Protein AF-A0A536W1W8-F1 (afdb_monomer)

Sequence (55 aa):
MIFRALILALLAFAIFGPLLNLLLWAFAERWYFPNKLPLEFGLTYWYRVFQPRGN

Foldseek 3Di:
DVVVVVVVVVVCCVVCVVVVVVVQVCQAPADDPPDPHHPDGHCPVVCVVPVPDDD

Mean predicted aligned error: 4.79 Å

Radius of gyration: 16.68 Å; Cα contacts (8 Å, |Δi|>4): 32; chains: 1; bounding box: 46×27×35 Å

Structure (mmCIF, N/CA/C/O backbone):
data_AF-A0A536W1W8-F1
#
_entry.id   AF-A0A536W1W8-F1
#
loop_
_atom_site.group_PDB
_atom_site.id
_atom_site.type_symbol
_atom_site.label_atom_id
_atom_site.label_alt_id
_atom_site.label_comp_id
_atom_site.label_asym_id
_atom_site.label_entity_id
_atom_site.label_seq_id
_atom_site.pdbx_PDB_ins_code
_atom_site.Cartn_x
_atom_site.Cartn_y
_atom_site.Cartn_z
_atom_site.occupancy
_atom_site.B_iso_or_equiv
_atom_site.auth_seq_id
_atom_site.auth_comp_id
_atom_site.auth_asym_id
_atom_site.auth_atom_id
_atom_site.pdbx_PDB_model_num
ATOM 1 N N . MET A 1 1 ? 14.333 -10.168 -26.406 1.00 84.12 1 MET A N 1
ATOM 2 C CA . MET A 1 1 ? 13.391 -10.555 -25.326 1.00 84.12 1 MET A CA 1
ATOM 3 C C . MET A 1 1 ? 13.198 -9.432 -24.309 1.00 84.12 1 MET A C 1
ATOM 5 O O . MET A 1 1 ? 12.054 -9.097 -24.037 1.00 84.12 1 MET A O 1
ATOM 9 N N . ILE A 1 2 ? 14.273 -8.779 -23.843 1.00 94.88 2 ILE A N 1
ATOM 10 C CA . ILE A 1 2 ? 14.207 -7.696 -22.841 1.00 94.88 2 ILE A CA 1
ATOM 11 C C . ILE A 1 2 ? 13.300 -6.518 -23.245 1.00 94.88 2 ILE A C 1
ATOM 13 O O . ILE A 1 2 ? 12.503 -6.049 -22.446 1.00 94.88 2 ILE A O 1
ATOM 17 N N . PHE A 1 3 ? 13.340 -6.101 -24.514 1.00 96.62 3 PHE A N 1
ATOM 18 C CA . PHE A 1 3 ? 12.541 -4.975 -25.011 1.00 96.62 3 PHE A CA 1
ATOM 19 C C . PHE A 1 3 ? 11.030 -5.238 -24.943 1.00 96.62 3 PHE A C 1
ATOM 21 O O . PHE A 1 3 ? 10.259 -4.378 -24.533 1.00 96.62 3 PHE A O 1
ATOM 28 N N . ARG A 1 4 ? 10.606 -6.463 -25.279 1.00 97.19 4 ARG A N 1
ATOM 29 C CA . ARG A 1 4 ? 9.200 -6.877 -25.162 1.00 97.19 4 ARG A CA 1
ATOM 30 C C . ARG A 1 4 ? 8.755 -6.877 -23.701 1.00 97.19 4 ARG A C 1
ATOM 32 O O . ARG A 1 4 ? 7.681 -6.374 -23.403 1.00 97.19 4 ARG A O 1
ATOM 39 N N . ALA A 1 5 ? 9.595 -7.395 -22.804 1.00 97.12 5 ALA A N 1
ATOM 40 C CA . ALA A 1 5 ? 9.316 -7.380 -21.372 1.00 97.12 5 ALA A CA 1
ATOM 41 C C . ALA A 1 5 ? 9.178 -5.946 -20.833 1.00 97.12 5 ALA A C 1
ATOM 43 O O . ALA A 1 5 ? 8.249 -5.675 -20.083 1.00 97.12 5 ALA A O 1
ATOM 44 N N . LEU A 1 6 ? 10.035 -5.016 -21.272 1.00 98.25 6 LEU A N 1
ATOM 45 C CA . LEU A 1 6 ? 9.945 -3.602 -20.892 1.00 98.25 6 LEU A CA 1
ATOM 46 C C . LEU A 1 6 ? 8.643 -2.951 -21.369 1.00 98.25 6 LEU A C 1
ATOM 48 O O . LEU A 1 6 ? 7.991 -2.271 -20.584 1.00 98.25 6 LEU A O 1
ATOM 52 N N . ILE A 1 7 ? 8.231 -3.188 -22.618 1.00 98.06 7 ILE A N 1
ATOM 53 C CA . ILE A 1 7 ? 6.960 -2.659 -23.138 1.00 98.06 7 ILE A CA 1
ATOM 54 C C . ILE A 1 7 ? 5.779 -3.196 -22.329 1.00 98.06 7 ILE A C 1
ATOM 56 O O . ILE A 1 7 ? 4.899 -2.430 -21.944 1.00 98.06 7 ILE A O 1
ATOM 60 N N . LEU A 1 8 ? 5.767 -4.498 -22.041 1.00 97.94 8 LEU A N 1
ATOM 61 C CA . LEU A 1 8 ? 4.708 -5.110 -21.243 1.00 97.94 8 LEU A CA 1
ATOM 62 C C . LEU A 1 8 ? 4.691 -4.569 -19.809 1.00 97.94 8 LEU A C 1
ATOM 64 O O . LEU A 1 8 ? 3.617 -4.297 -19.284 1.00 97.94 8 LEU A O 1
ATOM 68 N N . ALA A 1 9 ? 5.857 -4.357 -19.194 1.00 97.31 9 ALA A N 1
ATOM 69 C CA . ALA A 1 9 ? 5.961 -3.774 -17.860 1.00 97.31 9 ALA A CA 1
ATOM 70 C C . 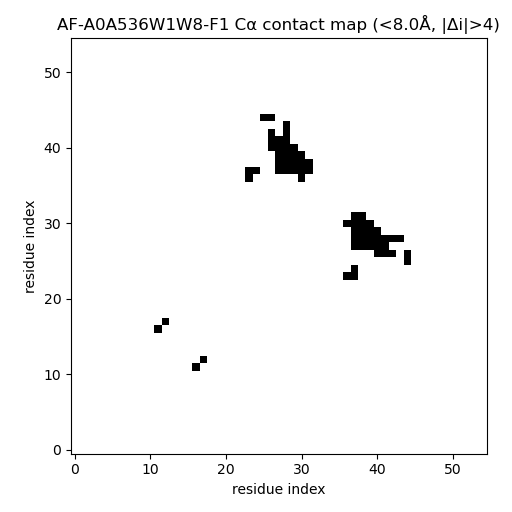ALA A 1 9 ? 5.466 -2.321 -17.826 1.00 97.31 9 ALA A C 1
ATOM 72 O O . ALA A 1 9 ? 4.729 -1.951 -16.917 1.00 97.31 9 ALA A O 1
ATOM 73 N N . LEU A 1 10 ? 5.818 -1.511 -18.829 1.00 98.12 10 LEU A N 1
ATOM 74 C CA . LEU A 1 10 ? 5.335 -0.134 -18.960 1.00 98.12 10 LEU A CA 1
ATOM 75 C C . LEU A 1 10 ? 3.821 -0.087 -19.167 1.00 98.12 10 LEU A C 1
ATOM 77 O O . LEU A 1 10 ? 3.146 0.713 -18.525 1.00 98.12 10 LEU A O 1
ATOM 81 N N . LEU A 1 11 ? 3.281 -0.964 -20.015 1.00 98.06 11 LEU A N 1
ATOM 82 C CA . LEU A 1 11 ? 1.841 -1.076 -20.231 1.00 98.06 11 LEU A CA 1
ATOM 83 C C . LEU A 1 11 ? 1.119 -1.499 -18.946 1.00 98.06 11 LEU A C 1
ATOM 85 O O . LEU A 1 11 ? 0.131 -0.880 -18.561 1.00 98.06 11 LEU A O 1
ATOM 89 N N . ALA A 1 12 ? 1.637 -2.512 -18.250 1.00 97.44 12 ALA A N 1
ATOM 90 C CA . ALA A 1 12 ? 1.103 -2.946 -16.966 1.00 97.44 12 ALA A CA 1
ATOM 91 C C . ALA A 1 12 ? 1.153 -1.812 -15.934 1.00 97.44 12 ALA A C 1
ATOM 93 O O . ALA A 1 12 ? 0.164 -1.564 -15.255 1.00 97.44 12 ALA A O 1
ATOM 94 N N . PHE A 1 13 ? 2.258 -1.072 -15.846 1.00 97.06 13 PHE A N 1
ATOM 95 C CA . PHE A 1 13 ? 2.369 0.076 -14.951 1.00 97.06 13 PHE A CA 1
ATOM 96 C C . PHE A 1 13 ? 1.391 1.200 -15.320 1.00 97.06 13 PHE A C 1
ATOM 98 O O . PHE A 1 13 ? 0.774 1.776 -14.432 1.00 97.06 13 PHE A O 1
ATOM 105 N N . ALA A 1 14 ? 1.187 1.486 -16.606 1.00 96.94 14 ALA A N 1
ATOM 106 C CA . ALA A 1 14 ? 0.231 2.499 -17.049 1.00 96.94 14 ALA A CA 1
ATOM 107 C C . ALA A 1 14 ? -1.220 2.147 -16.672 1.00 96.94 14 ALA A C 1
ATOM 109 O O . ALA A 1 14 ? -2.006 3.040 -16.367 1.00 96.94 14 ALA A O 1
ATOM 110 N N . ILE A 1 15 ? -1.564 0.855 -16.661 1.00 96.06 15 ILE A N 1
ATOM 111 C CA . ILE A 1 15 ? -2.902 0.368 -16.298 1.00 96.06 15 ILE A CA 1
ATOM 112 C C . ILE A 1 15 ? -3.046 0.230 -14.775 1.00 96.06 15 ILE A C 1
ATOM 114 O O . ILE A 1 15 ? -3.973 0.774 -14.182 1.00 96.06 15 ILE A O 1
ATOM 118 N N . PHE A 1 16 ? -2.134 -0.495 -14.127 1.00 96.75 16 PHE A N 1
ATOM 119 C CA . PHE A 1 16 ? -2.237 -0.853 -12.711 1.00 96.75 16 PHE A CA 1
ATOM 120 C C . PHE A 1 16 ? -1.659 0.202 -11.774 1.00 96.75 16 PHE A C 1
ATOM 122 O O . PHE A 1 16 ? -2.156 0.348 -10.665 1.00 96.75 16 PHE A O 1
ATOM 129 N N . GLY A 1 17 ? -0.654 0.965 -12.201 1.00 94.31 17 GLY A N 1
ATOM 130 C CA . GLY A 1 17 ? -0.052 2.054 -11.428 1.00 94.31 17 GLY A CA 1
ATOM 131 C C . GLY A 1 17 ? -1.075 3.033 -10.836 1.00 94.31 17 GLY A C 1
ATOM 132 O O . GLY A 1 17 ? -1.065 3.217 -9.619 1.00 94.31 17 GLY A O 1
ATOM 133 N N . PRO A 1 18 ? -2.007 3.614 -11.621 1.00 94.44 18 PRO A N 1
ATOM 134 C CA . PRO A 1 18 ? -3.048 4.484 -11.066 1.00 94.44 18 PRO A CA 1
ATOM 135 C C . PRO A 1 18 ? -4.041 3.734 -10.160 1.00 94.44 18 PRO A C 1
ATOM 137 O O . PRO A 1 18 ? -4.591 4.323 -9.228 1.00 94.44 18 PRO A O 1
ATOM 140 N N . LEU A 1 19 ? -4.243 2.431 -10.383 1.00 96.06 19 LEU A N 1
ATOM 141 C CA . LEU A 1 19 ? -5.115 1.585 -9.562 1.00 96.06 19 LEU A CA 1
ATOM 142 C C . LEU A 1 19 ? -4.464 1.158 -8.239 1.00 96.06 19 LEU A C 1
ATOM 144 O O . LEU A 1 19 ? -5.186 0.812 -7.308 1.00 96.06 19 LEU A O 1
ATOM 148 N N . LEU A 1 20 ? -3.132 1.215 -8.108 1.00 94.12 20 LEU A N 1
ATOM 149 C CA . LEU A 1 20 ? -2.439 0.866 -6.861 1.00 94.12 20 LEU A CA 1
ATOM 150 C C . LEU A 1 20 ? -2.913 1.726 -5.690 1.00 94.12 20 LEU A C 1
ATOM 152 O O . LEU A 1 20 ? -3.035 1.220 -4.579 1.00 94.12 20 LEU A O 1
ATOM 156 N N . ASN A 1 21 ? -3.232 3.001 -5.928 1.00 92.62 21 ASN A N 1
ATOM 157 C CA . ASN A 1 21 ? -3.796 3.850 -4.884 1.00 92.62 21 ASN A CA 1
ATOM 158 C C . ASN A 1 21 ? -5.152 3.310 -4.402 1.00 92.62 21 ASN A C 1
ATOM 160 O O . ASN A 1 21 ? -5.369 3.186 -3.202 1.00 92.62 21 ASN A O 1
ATOM 164 N N . LEU A 1 22 ? -6.037 2.922 -5.326 1.00 93.88 22 LEU A N 1
ATOM 165 C CA . LEU A 1 22 ? -7.322 2.306 -4.984 1.00 93.88 22 LEU A CA 1
ATOM 166 C C . LEU A 1 22 ? -7.130 0.979 -4.240 1.00 93.88 22 LEU A C 1
ATOM 168 O O . LEU A 1 22 ? -7.837 0.712 -3.273 1.00 93.88 22 LEU A O 1
ATOM 172 N N . LEU A 1 23 ? -6.149 0.176 -4.660 1.00 94.38 23 LEU A N 1
ATOM 173 C CA . LEU A 1 23 ? -5.802 -1.068 -3.985 1.00 94.38 23 LEU A CA 1
ATOM 174 C C . LEU A 1 23 ? -5.371 -0.809 -2.537 1.00 94.38 23 LEU A C 1
ATOM 176 O O . LEU A 1 23 ? -5.853 -1.490 -1.642 1.00 94.38 23 LEU A O 1
ATOM 180 N N . LEU A 1 24 ? -4.524 0.193 -2.287 1.00 94.56 24 LEU A N 1
ATOM 181 C CA . LEU A 1 24 ? -4.137 0.579 -0.927 1.00 94.56 24 LEU A CA 1
ATOM 182 C C . LEU A 1 24 ? -5.352 1.017 -0.102 1.00 94.56 24 LEU A C 1
ATOM 184 O O . LEU A 1 24 ? -5.513 0.565 1.029 1.00 94.56 24 LEU A O 1
ATOM 188 N N . TRP A 1 25 ? -6.236 1.834 -0.682 1.00 94.12 25 TRP A N 1
ATOM 189 C CA . TRP A 1 25 ? -7.480 2.262 -0.037 1.00 94.12 25 TRP A CA 1
ATOM 190 C C . TRP A 1 25 ? -8.409 1.096 0.311 1.00 94.12 25 TRP A C 1
ATOM 192 O O . TRP A 1 25 ? -9.053 1.136 1.356 1.00 94.12 25 TRP A O 1
ATOM 202 N N . ALA A 1 26 ? -8.441 0.036 -0.501 1.00 95.62 26 ALA A N 1
ATOM 203 C CA . ALA A 1 26 ? -9.273 -1.140 -0.249 1.00 95.62 26 ALA A CA 1
ATOM 204 C C . ALA A 1 26 ? -8.896 -1.901 1.037 1.00 95.62 26 ALA A C 1
ATOM 206 O O . ALA A 1 26 ? -9.710 -2.661 1.559 1.00 95.62 26 ALA A O 1
ATOM 207 N N . PHE A 1 27 ? -7.681 -1.699 1.552 1.00 96.81 27 PHE A N 1
ATOM 208 C CA . PHE A 1 27 ? -7.206 -2.291 2.806 1.00 96.81 27 PHE A CA 1
ATOM 209 C C . PHE A 1 27 ? -6.918 -1.244 3.887 1.00 96.81 27 PHE A C 1
ATOM 211 O O . PHE A 1 27 ? -6.512 -1.608 4.985 1.00 96.81 27 PHE A O 1
ATOM 218 N N . ALA A 1 28 ? -7.100 0.046 3.602 1.00 96.56 28 ALA A N 1
ATOM 219 C CA . ALA A 1 28 ? -6.791 1.120 4.534 1.00 96.56 28 ALA A CA 1
ATOM 220 C C . ALA A 1 28 ? -7.926 1.303 5.550 1.00 96.56 28 ALA A C 1
ATOM 222 O O . ALA A 1 28 ? -9.001 1.796 5.211 1.00 96.56 28 ALA A O 1
ATOM 223 N N . GLU A 1 29 ? -7.685 0.961 6.815 1.00 95.75 29 GLU A N 1
AT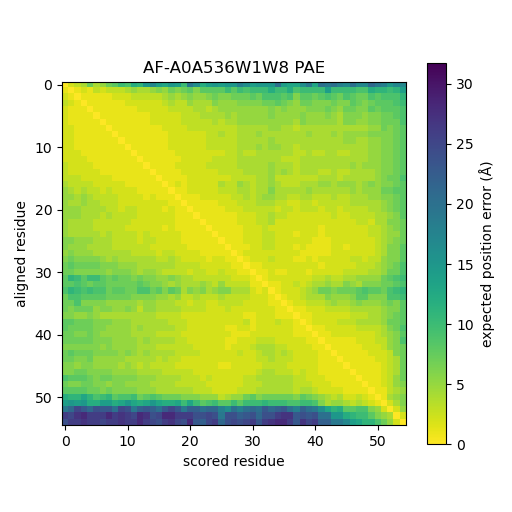OM 224 C CA . GLU A 1 29 ? -8.641 1.244 7.894 1.00 95.75 29 GLU A CA 1
ATOM 225 C C . GLU A 1 29 ? -8.447 2.656 8.452 1.00 95.75 29 GLU A C 1
ATOM 227 O O . GLU A 1 29 ? -9.424 3.355 8.730 1.00 95.75 29 GLU A O 1
ATOM 232 N N . ARG A 1 30 ? -7.193 3.122 8.541 1.00 94.12 30 ARG A N 1
ATOM 233 C CA . ARG A 1 30 ? -6.861 4.502 8.926 1.00 94.12 30 ARG A CA 1
ATOM 234 C C . ARG A 1 30 ? -5.794 5.079 8.016 1.00 94.12 30 ARG A C 1
ATOM 236 O O . ARG A 1 30 ? -4.670 4.580 7.950 1.00 94.12 30 ARG A O 1
ATOM 243 N N . TRP A 1 31 ? -6.131 6.191 7.372 1.00 95.06 31 TRP A N 1
ATOM 244 C CA . TRP A 1 31 ? -5.216 6.917 6.504 1.00 95.06 31 TRP A CA 1
ATOM 245 C C . TRP A 1 31 ? -5.407 8.424 6.671 1.00 95.06 31 TRP A C 1
ATOM 247 O O . TRP A 1 31 ? -6.258 9.044 6.038 1.00 95.06 31 TRP A O 1
ATOM 257 N N . TYR A 1 32 ? -4.614 9.013 7.565 1.00 92.06 32 TYR A N 1
ATOM 258 C CA . TYR A 1 32 ? -4.629 10.452 7.804 1.00 92.06 32 TYR A CA 1
ATOM 259 C C . TYR A 1 32 ? -3.487 11.132 7.059 1.00 92.06 32 TYR A C 1
ATOM 261 O O . TYR A 1 32 ? -2.334 10.683 7.101 1.00 92.06 32 TYR A O 1
ATOM 269 N N . PHE A 1 33 ? -3.815 12.247 6.409 1.00 89.62 33 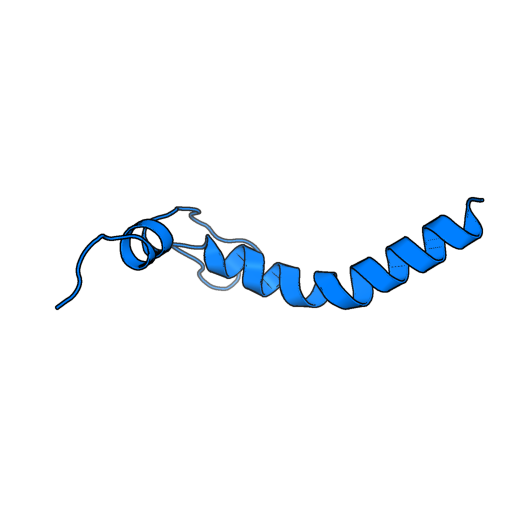PHE A N 1
ATOM 270 C CA . PHE A 1 33 ? -2.834 13.175 5.860 1.00 89.62 33 PHE A CA 1
ATOM 27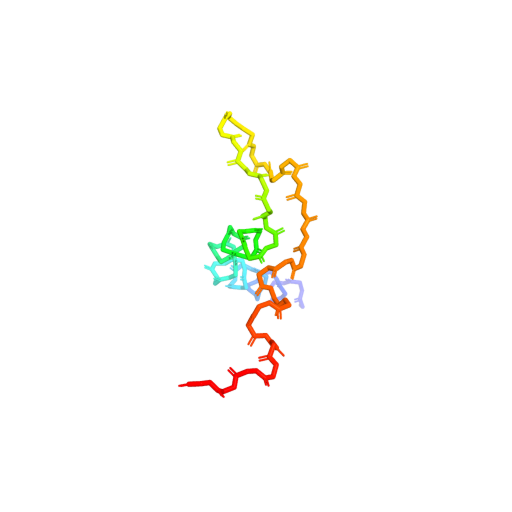1 C C . PHE A 1 33 ? -1.838 13.598 6.963 1.00 89.62 33 PHE A C 1
ATOM 273 O O . PHE A 1 33 ? -2.276 13.819 8.094 1.00 89.62 33 PHE A O 1
ATOM 280 N N . PRO A 1 34 ? -0.521 13.709 6.690 1.00 92.75 34 PRO A N 1
ATOM 281 C CA . PRO A 1 34 ? 0.154 13.713 5.383 1.00 92.75 34 PRO A CA 1
ATOM 282 C C . PRO A 1 34 ? 0.761 12.364 4.955 1.00 92.75 34 PRO A C 1
ATOM 284 O O . PRO A 1 34 ? 1.613 12.324 4.065 1.00 92.75 34 PRO A O 1
ATOM 287 N N . ASN A 1 35 ? 0.385 11.256 5.593 1.00 91.00 35 ASN A N 1
ATOM 288 C CA . ASN A 1 35 ? 1.043 9.974 5.346 1.00 91.00 35 ASN A CA 1
ATOM 289 C C . ASN A 1 35 ? 0.761 9.459 3.928 1.00 91.00 35 ASN A C 1
ATOM 291 O O . ASN A 1 35 ? -0.381 9.454 3.476 1.00 91.00 35 ASN A O 1
ATOM 295 N N . LYS A 1 36 ? 1.804 8.996 3.226 1.00 90.69 36 LYS A N 1
ATOM 296 C CA . LYS A 1 36 ? 1.692 8.438 1.862 1.00 90.69 36 LYS A CA 1
ATOM 297 C C . LYS A 1 36 ? 1.183 6.996 1.827 1.00 90.69 36 LYS A C 1
ATOM 299 O O . LYS A 1 36 ? 0.854 6.507 0.755 1.00 90.69 36 LYS A O 1
ATOM 304 N N . LEU A 1 37 ? 1.167 6.321 2.972 1.00 93.31 37 LEU A N 1
ATOM 305 C CA . LEU A 1 37 ? 0.644 4.972 3.143 1.00 93.31 37 LEU A CA 1
ATOM 306 C C . LEU A 1 37 ? -0.347 4.963 4.314 1.00 93.31 37 LEU A C 1
ATOM 308 O O . LEU A 1 37 ? -0.234 5.820 5.201 1.00 93.31 37 LEU A O 1
ATOM 312 N N . PRO A 1 38 ? -1.287 4.004 4.335 1.00 94.62 38 PRO A N 1
ATOM 313 C CA . PRO A 1 38 ? -2.154 3.774 5.481 1.00 94.62 38 PRO A CA 1
ATOM 314 C C . PRO A 1 38 ? -1.349 3.578 6.767 1.00 94.62 38 PRO A C 1
ATOM 316 O O . PRO A 1 38 ? -0.326 2.894 6.783 1.00 94.62 38 PRO A O 1
ATOM 319 N N . LEU A 1 39 ? -1.837 4.178 7.850 1.00 96.19 39 LEU A N 1
ATOM 320 C CA . LEU A 1 39 ? -1.314 3.957 9.199 1.00 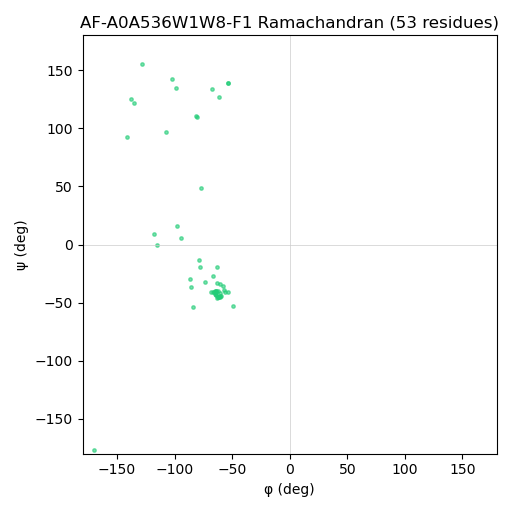96.19 39 LEU A CA 1
ATOM 321 C C . LEU A 1 39 ? -1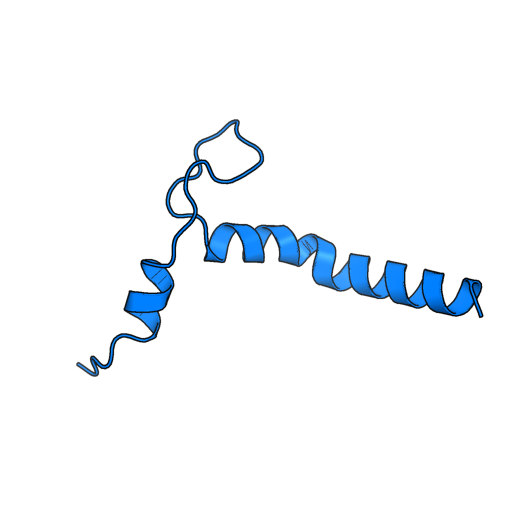.735 2.580 9.717 1.00 96.19 39 LEU A C 1
ATOM 323 O O . LEU A 1 39 ? -1.006 1.954 10.479 1.00 96.19 39 LEU A O 1
ATOM 327 N N . GLU A 1 40 ? -2.917 2.128 9.299 1.00 96.25 40 GLU A N 1
ATOM 328 C CA . GLU A 1 40 ? -3.501 0.858 9.705 1.00 96.25 40 GLU A CA 1
ATOM 329 C C . GLU A 1 40 ? -4.122 0.168 8.491 1.00 96.25 40 GLU A C 1
ATOM 331 O O . GLU A 1 40 ? -4.948 0.755 7.781 1.00 96.25 40 GLU A O 1
ATOM 336 N N . PHE A 1 41 ? -3.692 -1.073 8.262 1.00 96.12 41 PHE A N 1
ATOM 337 C CA . PHE A 1 41 ? -4.245 -1.961 7.248 1.00 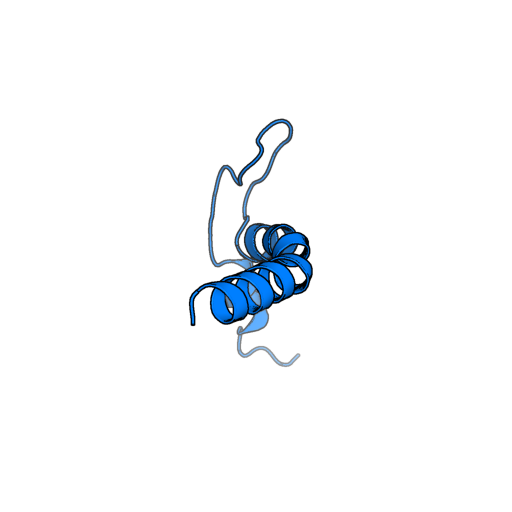96.12 41 PHE A CA 1
ATOM 338 C C . PHE A 1 41 ? -5.159 -2.986 7.908 1.00 96.12 41 PHE A C 1
ATOM 340 O O . PHE A 1 41 ? -4.828 -3.515 8.967 1.00 96.12 41 PHE A O 1
ATOM 347 N N . GLY A 1 42 ? -6.256 -3.336 7.247 1.00 96.00 42 GLY A N 1
ATOM 348 C CA . GLY A 1 42 ? -7.148 -4.371 7.742 1.00 96.00 42 GLY A CA 1
ATOM 349 C C . GLY A 1 42 ? -8.211 -4.805 6.742 1.00 96.00 42 GLY A C 1
ATOM 350 O O . GLY A 1 42 ? -8.223 -4.409 5.575 1.00 96.00 42 GLY A O 1
ATOM 351 N N . LEU A 1 43 ? -9.078 -5.705 7.206 1.00 96.62 43 LEU A N 1
ATOM 352 C CA . LEU A 1 43 ? -10.077 -6.403 6.393 1.00 96.62 43 LEU A CA 1
ATOM 353 C C . LEU A 1 43 ? -11.511 -6.103 6.832 1.00 96.62 43 LEU A C 1
ATOM 355 O O . LEU A 1 43 ? -12.441 -6.732 6.334 1.00 96.62 43 LEU A O 1
ATOM 359 N N . THR A 1 44 ? -11.723 -5.140 7.733 1.00 94.25 44 THR A N 1
ATOM 360 C CA . THR A 1 44 ? -13.054 -4.827 8.275 1.00 94.25 44 THR A CA 1
ATOM 361 C C . THR A 1 44 ? -14.087 -4.565 7.176 1.00 94.25 44 THR A C 1
ATOM 363 O O . THR A 1 44 ? -15.213 -5.059 7.255 1.00 94.25 44 THR A O 1
ATOM 366 N N . TYR A 1 45 ? -13.716 -3.843 6.114 1.00 92.50 45 TYR A N 1
ATOM 367 C CA . TYR A 1 45 ? -14.604 -3.598 4.972 1.00 92.50 45 TYR A CA 1
ATOM 368 C C . TYR A 1 45 ? -14.915 -4.870 4.181 1.00 92.50 45 TYR A C 1
ATOM 370 O O . TYR A 1 45 ? -16.066 -5.095 3.821 1.00 92.50 45 TYR A O 1
ATOM 378 N N . TRP A 1 46 ? -13.927 -5.737 3.971 1.00 94.69 46 TRP A N 1
ATOM 379 C CA . TRP A 1 46 ? -14.117 -7.013 3.282 1.00 94.69 46 TRP A CA 1
ATOM 380 C C . TRP A 1 46 ? -15.007 -7.961 4.077 1.00 94.69 46 TRP A C 1
ATOM 382 O O . TRP A 1 46 ? -15.906 -8.569 3.503 1.00 94.69 46 TRP A O 1
ATOM 392 N N . TYR A 1 47 ? -14.840 -8.022 5.401 1.00 94.00 47 TYR A N 1
ATOM 393 C CA . TYR A 1 47 ? -15.763 -8.760 6.258 1.00 94.00 47 TYR A CA 1
ATOM 394 C C . TYR A 1 47 ? -17.197 -8.255 6.104 1.00 94.00 47 TYR A C 1
ATOM 396 O O . TYR A 1 47 ? -18.103 -9.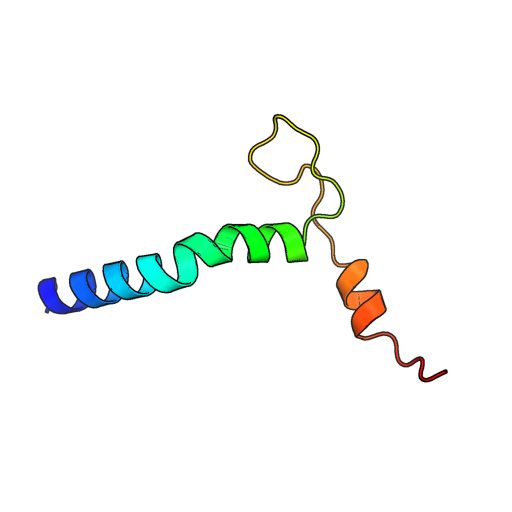074 6.052 1.00 94.00 47 TYR A O 1
ATOM 404 N N . ARG A 1 48 ? -17.418 -6.940 5.966 1.00 90.81 48 ARG A N 1
ATOM 405 C CA . ARG A 1 48 ? -18.756 -6.386 5.690 1.00 90.81 48 ARG A CA 1
ATOM 406 C C . ARG A 1 48 ? -19.277 -6.726 4.294 1.00 90.81 48 ARG A C 1
ATOM 408 O O . ARG A 1 48 ? -20.451 -7.038 4.158 1.00 90.81 48 ARG A O 1
ATOM 415 N N . VAL A 1 49 ? -18.429 -6.684 3.267 1.00 92.19 49 VAL A N 1
ATOM 416 C CA . VAL A 1 49 ? -18.811 -7.032 1.884 1.00 92.19 49 VAL A CA 1
ATOM 417 C C . VAL A 1 49 ? -19.200 -8.505 1.767 1.00 92.19 49 VAL A C 1
ATOM 419 O O . VAL A 1 49 ? -20.165 -8.837 1.088 1.00 92.19 49 VAL A O 1
ATOM 422 N N . PHE A 1 50 ? -18.467 -9.387 2.444 1.00 93.06 50 PHE A N 1
ATOM 423 C CA . PHE A 1 50 ? -18.706 -10.830 2.419 1.00 93.06 50 PHE A CA 1
ATOM 424 C C . PHE A 1 50 ? -19.578 -11.325 3.575 1.00 93.06 50 PHE A C 1
ATOM 426 O O . PHE A 1 50 ? -19.756 -12.534 3.735 1.00 93.06 50 PHE A O 1
ATOM 433 N N . GLN A 1 51 ? -20.124 -10.424 4.397 1.00 90.38 51 GLN A N 1
ATOM 434 C CA . GLN A 1 51 ? -21.071 -10.803 5.436 1.00 90.38 51 GLN A CA 1
ATOM 435 C C . GLN A 1 51 ? -22.297 -11.442 4.764 1.00 90.38 51 GLN A C 1
ATOM 437 O O . GLN A 1 51 ? -22.906 -10.815 3.898 1.00 90.38 51 GLN A O 1
ATOM 442 N N . PRO A 1 52 ? -22.714 -12.655 5.168 1.00 84.50 52 PRO A N 1
ATOM 443 C CA . PRO A 1 52 ? -23.852 -13.357 4.576 1.00 84.50 52 PRO A CA 1
ATOM 444 C C . PRO A 1 52 ? -25.195 -12.786 5.068 1.00 84.50 52 PRO A C 1
ATOM 446 O O . PRO A 1 52 ? -26.071 -13.517 5.522 1.00 84.50 52 PRO A O 1
ATOM 449 N N . ARG A 1 53 ? -25.358 -11.459 5.034 1.00 69.69 53 ARG A N 1
ATOM 450 C CA . ARG A 1 53 ? -26.607 -10.769 5.366 1.00 69.69 53 ARG A CA 1
ATOM 451 C C . ARG A 1 53 ? -27.234 -10.233 4.087 1.00 69.69 53 ARG A C 1
ATOM 453 O O . ARG A 1 53 ? -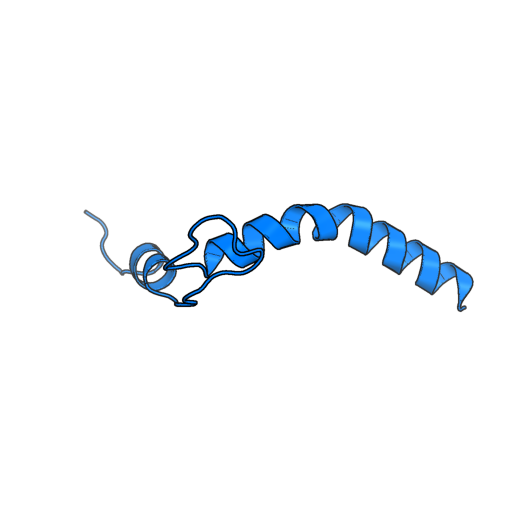26.893 -9.147 3.637 1.00 69.69 53 ARG A O 1
ATOM 460 N N . GLY A 1 54 ? -28.173 -10.999 3.540 1.00 65.25 54 GLY A N 1
ATOM 461 C CA . GLY A 1 54 ? -29.283 -10.424 2.791 1.00 65.25 54 GLY A CA 1
ATOM 462 C C . GLY A 1 54 ? -30.324 -9.945 3.798 1.00 65.25 54 GLY A C 1
ATOM 463 O O . GLY A 1 54 ? -30.940 -10.762 4.475 1.00 65.25 54 GLY A O 1
ATOM 464 N N . ASN A 1 55 ? -30.478 -8.638 3.940 1.00 54.59 55 ASN A N 1
ATOM 465 C CA . ASN A 1 55 ? -31.752 -8.031 4.326 1.00 54.59 55 ASN A CA 1
ATOM 466 C C . ASN A 1 55 ? -32.178 -7.107 3.181 1.00 54.59 55 ASN A C 1
ATOM 468 O O . ASN A 1 55 ? -33.283 -6.539 3.274 1.00 54.59 55 ASN A O 1
#

Solvent-accessible surface area (backbone atoms only — not comparable to full-atom values): 3426 Å² total; per-residue (Å²): 112,68,66,62,52,50,52,51,50,51,52,47,42,69,62,46,51,74,46,47,59,56,56,51,54,73,29,39,75,38,70,62,88,89,55,94,58,57,81,34,75,52,55,71,68,55,53,60,73,68,44,94,70,89,130

Secondary structure (DSSP, 8-state):
-HHHHHHHHHHHHHHHHHHHHHHHHHHEEE--TT-SS-SEE--HHHHHHT-----

pLDDT: mean 92.83, std 7.83, range [54.59, 98.25]